Protein AF-A0A8B7PBK7-F1 (afdb_monomer)

Foldseek 3Di:
DAPDLPLVVADPVLVVLSVVLVVCCVVCVPCVVVCPCVVSVVVSRVRSVVVVVVVVVVVVVVVVVVVVVVVVVVVVVVVVVPVPPD

Secondary structure (DSSP, 8-state):
------GGGS-HHHHHHHHHHHHHHHHTTTGGGGTTTHHHHHHHHHHHHHHHHHHHHHHHHHHHHHHHHHHHHHHHHHHTTSS---

pLDDT: mean 86.59, std 11.52, range [45.88, 98.06]

Solvent-accessible surface area (backbone atoms only — not comparable to full-atom values): 5031 Å² total; per-residue (Å²): 138,78,76,90,81,58,69,89,81,51,55,74,69,47,39,54,42,47,49,52,41,51,49,44,43,65,78,29,68,74,46,49,82,74,48,75,49,49,68,48,50,50,50,36,50,52,44,54,49,50,54,51,52,51,53,50,50,53,51,50,55,51,50,51,54,51,52,50,54,51,52,53,55,54,49,52,60,50,60,74,60,60,80,79,74,128

Organism: Hyalella azteca (NCBI:txid294128)

Structure (mmCIF, N/CA/C/O backbone):
data_AF-A0A8B7PBK7-F1
#
_entry.id   AF-A0A8B7PBK7-F1
#
loop_
_atom_site.group_PDB
_atom_site.id
_atom_site.type_symbol
_atom_site.label_atom_id
_atom_site.label_alt_id
_atom_site.label_comp_id
_atom_site.label_asym_id
_atom_site.label_entity_id
_atom_site.label_seq_id
_atom_site.pdbx_PDB_ins_code
_atom_site.Cartn_x
_atom_site.Cartn_y
_atom_site.Cartn_z
_atom_site.occupancy
_atom_site.B_iso_or_equiv
_atom_site.auth_seq_id
_atom_site.auth_comp_id
_atom_site.auth_asym_id
_atom_site.auth_atom_id
_atom_site.pdbx_PDB_model_num
ATOM 1 N N . MET A 1 1 ? -7.179 10.399 6.679 1.00 54.78 1 MET A N 1
ATOM 2 C CA . MET A 1 1 ? -7.802 9.884 5.438 1.00 54.78 1 MET A CA 1
ATOM 3 C C . MET A 1 1 ? -6.889 8.826 4.835 1.00 54.78 1 MET A C 1
ATOM 5 O O . MET A 1 1 ? -5.914 9.166 4.169 1.00 54.78 1 MET A O 1
ATOM 9 N N . HIS A 1 2 ? -7.148 7.557 5.146 1.00 64.88 2 HIS A N 1
ATOM 10 C CA . HIS A 1 2 ? -6.475 6.411 4.530 1.00 64.88 2 HIS A CA 1
ATOM 11 C C . HIS A 1 2 ? -7.122 6.098 3.162 1.00 64.88 2 HIS A C 1
ATOM 13 O O . HIS A 1 2 ? -8.291 6.433 2.956 1.00 64.88 2 HIS A O 1
ATOM 19 N N . PRO A 1 3 ? -6.376 5.517 2.202 1.00 74.06 3 PRO A N 1
ATOM 20 C CA . PRO A 1 3 ? -6.971 4.935 0.997 1.00 74.06 3 PRO A CA 1
ATOM 21 C C . PRO A 1 3 ? -7.910 3.766 1.354 1.00 74.06 3 PRO A C 1
ATOM 23 O O . PRO A 1 3 ? -8.036 3.407 2.525 1.00 74.06 3 PRO A O 1
ATOM 26 N N . ASP A 1 4 ? -8.579 3.201 0.345 1.00 81.81 4 ASP A N 1
ATOM 27 C CA . ASP A 1 4 ? -9.391 1.986 0.496 1.00 81.81 4 ASP A CA 1
ATOM 28 C C . ASP A 1 4 ? -8.581 0.895 1.215 1.00 81.81 4 ASP A C 1
ATOM 30 O O . ASP A 1 4 ? -7.444 0.644 0.826 1.00 81.81 4 ASP A O 1
ATOM 34 N N . LEU A 1 5 ? -9.164 0.322 2.273 1.00 84.75 5 LEU A N 1
ATOM 35 C CA . LEU A 1 5 ? -8.570 -0.673 3.176 1.00 84.75 5 LEU A CA 1
ATOM 36 C C . LEU A 1 5 ? -8.963 -2.109 2.796 1.00 84.75 5 LEU A C 1
ATOM 38 O O . LEU A 1 5 ? -8.834 -3.031 3.603 1.00 84.75 5 LEU A O 1
ATOM 42 N N . SER A 1 6 ? -9.520 -2.304 1.602 1.00 85.88 6 SER A N 1
ATOM 43 C CA . SER A 1 6 ? -9.964 -3.613 1.143 1.00 85.88 6 SER A CA 1
ATOM 44 C C . SER A 1 6 ? -8.803 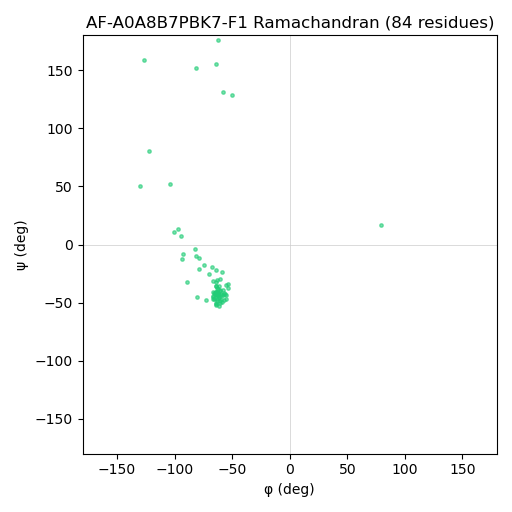-4.628 1.134 1.00 85.88 6 SER A C 1
ATOM 46 O O . SER A 1 6 ? -7.756 -4.347 0.544 1.00 85.88 6 SER A O 1
ATOM 48 N N . PRO A 1 7 ? -8.977 -5.843 1.697 1.00 81.75 7 PRO A N 1
ATOM 49 C CA . PRO A 1 7 ? -7.870 -6.779 1.948 1.00 81.75 7 PRO A CA 1
ATOM 50 C C . PRO A 1 7 ? -7.072 -7.202 0.707 1.00 81.75 7 PRO A C 1
ATOM 52 O O . PRO A 1 7 ? -5.921 -7.614 0.793 1.00 81.75 7 PRO A O 1
ATOM 55 N N . HIS A 1 8 ? -7.679 -7.123 -0.475 1.00 85.19 8 HIS A N 1
ATOM 56 C CA . HIS A 1 8 ? -7.053 -7.535 -1.728 1.00 85.19 8 HIS A CA 1
ATOM 57 C C . HIS A 1 8 ? -6.109 -6.475 -2.328 1.00 85.19 8 HIS A C 1
ATOM 59 O O . HIS A 1 8 ? -5.399 -6.776 -3.285 1.00 85.19 8 HIS A O 1
ATOM 65 N N . LEU A 1 9 ? -6.086 -5.243 -1.799 1.00 88.12 9 LEU A N 1
ATOM 66 C CA . LEU A 1 9 ? -5.250 -4.144 -2.312 1.00 88.12 9 LEU A CA 1
ATOM 67 C C . LEU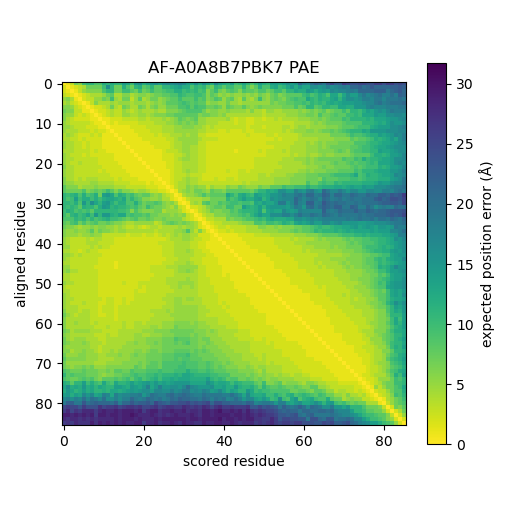 A 1 9 ? -3.882 -4.025 -1.631 1.00 88.12 9 LEU A C 1
ATOM 69 O O . LEU A 1 9 ? -3.053 -3.216 -2.079 1.00 88.12 9 LEU A O 1
ATOM 73 N N . HIS A 1 10 ? -3.673 -4.792 -0.564 1.00 90.00 10 HIS A N 1
ATOM 74 C CA . HIS A 1 10 ? -2.549 -4.649 0.349 1.00 90.00 10 HIS A CA 1
ATOM 75 C C . HIS A 1 10 ? -1.799 -5.961 0.532 1.00 90.00 10 HIS A C 1
ATOM 77 O O . HIS A 1 10 ? -2.301 -7.059 0.286 1.00 90.00 10 HIS A O 1
ATOM 83 N N . THR A 1 11 ? -0.562 -5.821 0.974 1.00 91.81 11 THR A N 1
ATOM 84 C CA . THR A 1 11 ? 0.306 -6.909 1.392 1.00 91.81 11 THR A CA 1
ATOM 85 C C . THR A 1 11 ? -0.258 -7.616 2.630 1.00 91.81 11 THR A C 1
ATOM 87 O O . THR A 1 11 ? -1.001 -7.010 3.411 1.00 91.81 11 THR A O 1
ATOM 90 N N . PRO A 1 12 ? 0.102 -8.895 2.855 1.00 92.50 12 PRO A N 1
ATOM 91 C CA . PRO A 1 12 ? -0.321 -9.640 4.043 1.00 92.50 12 PRO A CA 1
ATOM 92 C C . PRO A 1 12 ? 0.003 -8.922 5.362 1.00 92.50 12 PRO A C 1
ATOM 94 O O . PRO A 1 12 ? -0.820 -8.922 6.275 1.00 92.50 12 PRO A O 1
ATOM 97 N N . GLU A 1 13 ? 1.154 -8.249 5.423 1.00 90.88 13 GLU A N 1
ATOM 98 C CA . GLU A 1 13 ? 1.607 -7.478 6.586 1.00 90.88 13 GLU A CA 1
ATOM 99 C C . GLU A 1 13 ? 0.680 -6.291 6.881 1.00 90.88 13 GLU A C 1
ATOM 101 O O . GLU A 1 13 ? 0.153 -6.163 7.989 1.00 90.88 13 GLU A O 1
ATOM 106 N N . CYS A 1 14 ? 0.397 -5.447 5.879 1.00 92.25 14 CYS A N 1
ATOM 107 C CA . CYS A 1 14 ? -0.526 -4.331 6.076 1.00 92.25 14 CYS A CA 1
ATOM 108 C C . CYS A 1 14 ? -1.946 -4.828 6.391 1.00 92.25 14 CYS A C 1
ATOM 110 O O . CYS A 1 14 ? -2.625 -4.233 7.226 1.00 92.25 14 CYS A O 1
ATOM 112 N N . ASN A 1 15 ? -2.386 -5.943 5.800 1.00 93.56 15 ASN A N 1
ATOM 113 C CA . ASN A 1 15 ? -3.692 -6.538 6.097 1.00 93.56 15 ASN A CA 1
ATOM 114 C C . ASN A 1 15 ? -3.841 -6.976 7.560 1.00 93.56 15 ASN A C 1
ATOM 116 O O . ASN A 1 15 ? -4.924 -6.827 8.129 1.00 93.56 15 ASN A O 1
ATOM 120 N N . ALA A 1 16 ? -2.773 -7.475 8.188 1.00 93.56 16 ALA A N 1
ATOM 121 C CA . ALA A 1 16 ? -2.789 -7.817 9.608 1.00 93.56 16 ALA A CA 1
ATOM 122 C C . ALA A 1 16 ? -3.047 -6.578 10.487 1.00 93.56 16 ALA A C 1
ATOM 124 O O . ALA A 1 16 ? -3.888 -6.627 11.386 1.00 93.56 16 ALA A O 1
ATOM 125 N N . LEU A 1 17 ? -2.400 -5.447 10.181 1.00 92.44 17 LEU A N 1
ATOM 126 C CA . LEU A 1 17 ? -2.607 -4.175 10.887 1.00 92.44 17 LEU A CA 1
ATOM 127 C C . LEU A 1 17 ? -4.013 -3.605 10.657 1.00 92.44 17 LEU A C 1
ATOM 129 O O . LEU A 1 17 ? -4.655 -3.122 11.589 1.00 92.44 17 LEU A O 1
ATOM 133 N N . ILE A 1 18 ? -4.523 -3.694 9.426 1.00 92.06 18 ILE A N 1
ATOM 134 C CA . ILE A 1 18 ? -5.883 -3.251 9.083 1.00 92.06 18 ILE A CA 1
ATOM 135 C C . ILE A 1 18 ? -6.920 -4.061 9.862 1.00 92.06 18 ILE A C 1
ATOM 137 O O . ILE A 1 18 ? -7.868 -3.484 10.397 1.00 92.06 18 ILE A O 1
ATOM 141 N N . LYS A 1 19 ? -6.722 -5.379 9.976 1.00 92.75 19 LYS A N 1
ATOM 142 C CA . LYS A 1 19 ? -7.591 -6.245 10.775 1.00 92.75 19 LYS A CA 1
ATOM 143 C C . LYS A 1 19 ? -7.580 -5.836 12.251 1.00 92.75 19 LYS A C 1
ATOM 145 O O . LYS A 1 19 ? -8.644 -5.672 12.833 1.00 92.75 19 LYS A O 1
ATOM 150 N N . GLN A 1 20 ? -6.408 -5.571 12.830 1.00 91.25 20 GLN A N 1
ATOM 151 C CA . GLN A 1 20 ? -6.304 -5.087 14.215 1.00 91.25 20 GLN A CA 1
ATOM 152 C C . GLN A 1 20 ? -7.015 -3.742 14.421 1.00 91.25 20 GLN A C 1
ATOM 154 O O . GLN A 1 20 ? -7.690 -3.541 15.431 1.00 91.25 20 GLN A O 1
ATOM 159 N N . LEU A 1 21 ? -6.905 -2.824 13.456 1.00 90.50 21 LEU A N 1
ATOM 160 C CA . LEU A 1 21 ? -7.616 -1.548 13.495 1.00 90.50 21 LEU A CA 1
ATOM 161 C C . LEU A 1 21 ? -9.140 -1.749 13.423 1.00 90.50 21 LEU A C 1
ATOM 163 O O . LEU A 1 21 ? -9.880 -1.112 14.175 1.00 90.50 21 LEU A O 1
ATOM 167 N N . GLN A 1 22 ? -9.616 -2.653 12.561 1.00 89.69 22 GLN A N 1
ATOM 168 C CA . GLN A 1 22 ? -11.034 -3.019 12.467 1.00 89.69 22 GLN A CA 1
ATOM 169 C C . GLN A 1 22 ? -11.547 -3.659 13.762 1.00 89.69 22 GLN A C 1
ATOM 171 O O . GLN A 1 22 ? -12.620 -3.284 14.240 1.00 89.69 22 GLN A O 1
ATOM 176 N N . ASP A 1 23 ? -10.767 -4.551 14.370 1.00 90.88 23 ASP A N 1
ATOM 177 C CA . ASP A 1 23 ? -11.087 -5.177 15.653 1.00 90.88 23 ASP A CA 1
ATOM 178 C C . ASP A 1 23 ? -11.149 -4.122 16.773 1.00 90.88 23 ASP A C 1
ATOM 180 O O . ASP A 1 23 ? -12.096 -4.104 17.562 1.00 90.88 23 ASP A O 1
ATOM 184 N N . CYS A 1 24 ? -10.210 -3.167 16.803 1.00 89.62 24 CYS A N 1
ATOM 185 C CA . CYS A 1 24 ? -10.226 -2.049 17.753 1.00 89.62 24 CYS A CA 1
ATOM 186 C C . CYS A 1 24 ? -11.480 -1.177 17.584 1.00 89.62 24 CYS A C 1
ATOM 188 O O . CYS A 1 24 ? -12.168 -0.865 18.558 1.00 89.62 24 CYS A O 1
ATOM 190 N N . HIS A 1 25 ? -11.837 -0.828 16.345 1.00 87.94 25 HIS A N 1
ATOM 191 C CA . HIS A 1 25 ? -13.044 -0.050 16.055 1.00 87.94 25 HIS A CA 1
ATOM 192 C C . HIS A 1 25 ? -14.344 -0.799 16.374 1.00 87.94 25 HIS A C 1
ATOM 194 O O . HIS A 1 25 ? -15.326 -0.162 16.766 1.00 87.94 25 HIS A O 1
ATOM 200 N N . THR A 1 26 ? -14.350 -2.124 16.233 1.00 88.38 26 THR A N 1
ATOM 201 C CA . THR A 1 26 ? -15.505 -2.979 16.535 1.00 88.38 26 THR A CA 1
ATOM 202 C C . THR A 1 26 ? -15.713 -3.094 18.044 1.00 88.38 26 THR A C 1
ATOM 204 O O . THR A 1 26 ? -16.813 -2.835 18.528 1.00 88.38 26 THR A O 1
ATOM 207 N N . ASN A 1 27 ? -14.645 -3.366 18.802 1.00 87.50 27 ASN A N 1
ATOM 208 C CA . ASN A 1 27 ? -14.691 -3.490 20.263 1.00 87.50 27 ASN A CA 1
ATOM 209 C C . ASN A 1 27 ? -14.925 -2.149 20.976 1.00 87.50 27 ASN A C 1
ATOM 211 O O . ASN A 1 27 ? -15.440 -2.103 22.096 1.00 87.50 27 ASN A O 1
ATOM 215 N N . HIS A 1 28 ? -14.544 -1.039 20.342 1.00 82.38 28 HIS A N 1
ATOM 216 C CA . HIS A 1 28 ? -14.549 0.283 20.958 1.00 82.38 28 HIS A CA 1
ATOM 217 C C . HIS A 1 28 ? -15.259 1.330 20.098 1.00 82.38 28 HIS A C 1
ATOM 219 O O . HIS A 1 28 ? -14.758 2.437 19.881 1.00 82.38 28 HIS A O 1
ATOM 225 N N . THR A 1 29 ? -16.475 1.007 19.658 1.00 75.81 29 THR A N 1
ATOM 226 C CA . THR A 1 29 ? -17.269 1.805 18.709 1.00 75.81 29 THR A CA 1
ATOM 227 C C . THR A 1 29 ? -17.460 3.264 19.133 1.00 75.81 29 THR A C 1
ATOM 229 O O . THR A 1 29 ? -17.472 4.145 18.276 1.00 75.81 29 THR A O 1
ATOM 232 N N . PHE A 1 30 ? -17.567 3.537 20.439 1.00 75.25 30 PHE A N 1
ATOM 233 C CA . PHE A 1 30 ? -17.642 4.899 20.985 1.00 75.25 30 PHE A CA 1
ATOM 234 C C . PHE A 1 30 ? -16.264 5.499 21.308 1.00 75.25 30 PHE A C 1
ATOM 236 O O . PHE A 1 30 ? -16.074 6.702 21.138 1.00 75.25 30 PHE A O 1
ATOM 243 N N . ARG A 1 31 ? -15.272 4.690 21.720 1.00 73.94 31 ARG A N 1
ATOM 244 C CA . ARG A 1 31 ? -13.925 5.194 22.071 1.00 73.94 31 ARG A CA 1
ATOM 245 C C . ARG A 1 31 ? -13.038 5.484 20.861 1.00 73.94 31 ARG A C 1
ATOM 247 O O . ARG A 1 31 ? -12.035 6.177 21.015 1.00 73.94 31 ARG A O 1
ATOM 254 N N . LYS A 1 32 ? -13.428 5.050 19.657 1.00 67.81 32 LYS A N 1
ATOM 255 C CA . LYS A 1 32 ? -12.775 5.465 18.403 1.00 67.81 32 LYS A CA 1
ATOM 256 C C . LYS A 1 32 ? -12.739 6.991 18.250 1.00 67.81 32 LYS A C 1
ATOM 258 O O . LYS A 1 32 ? -11.744 7.536 17.795 1.00 67.81 32 LYS A O 1
ATOM 263 N N . PHE A 1 33 ? -13.780 7.686 18.720 1.00 70.19 33 PHE A N 1
ATOM 264 C CA . PHE A 1 33 ? -13.863 9.149 18.675 1.00 70.19 33 PHE A CA 1
ATOM 265 C C . PHE A 1 33 ? -12.965 9.843 19.708 1.00 70.19 33 PHE A C 1
ATOM 267 O O . PHE A 1 33 ? -12.647 11.015 19.548 1.00 70.19 33 PHE A O 1
ATOM 274 N N . PHE A 1 34 ? -12.512 9.114 20.730 1.00 76.56 34 PHE A N 1
ATOM 275 C CA . PHE A 1 34 ? -11.579 9.601 21.748 1.00 76.56 34 PHE A CA 1
ATOM 276 C C . PHE A 1 34 ? -10.114 9.261 21.417 1.00 76.56 34 PHE A C 1
ATOM 278 O O . PHE A 1 34 ? -9.233 9.480 22.242 1.00 76.56 34 PHE A O 1
ATOM 285 N N . GLY A 1 35 ? -9.839 8.718 20.223 1.00 79.50 35 GLY A N 1
ATOM 286 C CA . GLY A 1 35 ? -8.477 8.428 19.765 1.00 79.50 35 GLY A CA 1
ATOM 287 C C . GLY A 1 35 ? -7.861 7.148 20.334 1.00 79.50 35 GLY A C 1
ATOM 288 O O . GLY A 1 35 ? -6.651 6.962 20.237 1.00 79.50 35 GLY A O 1
ATOM 289 N N . HIS A 1 36 ? -8.666 6.241 20.897 1.00 81.75 36 HIS A N 1
ATOM 290 C CA . HIS A 1 36 ? -8.172 5.002 21.513 1.00 81.75 36 HIS A CA 1
ATOM 291 C C . HIS A 1 36 ? -7.416 4.086 20.532 1.00 81.75 36 HIS A C 1
ATOM 293 O O . HIS A 1 36 ? -6.489 3.392 20.929 1.00 81.75 36 HIS A O 1
ATOM 299 N N . CYS A 1 37 ? -7.777 4.123 19.246 1.00 86.38 37 CYS A N 1
ATOM 300 C CA . CYS A 1 37 ? -7.146 3.323 18.193 1.00 86.38 37 CYS A CA 1
ATOM 301 C C . CYS A 1 37 ? -6.119 4.120 17.354 1.00 86.38 37 CYS A C 1
ATOM 303 O O . CYS A 1 37 ? -5.679 3.629 16.317 1.00 86.38 37 CYS A O 1
ATOM 305 N N . ASN A 1 38 ? -5.723 5.338 17.764 1.00 87.19 38 ASN A N 1
ATOM 306 C CA . ASN A 1 38 ? -4.846 6.214 16.963 1.00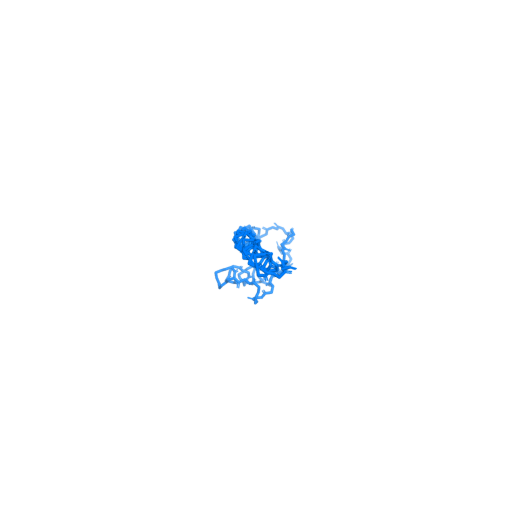 87.19 38 ASN A CA 1
ATOM 307 C C . ASN A 1 38 ? -3.449 5.631 16.716 1.00 87.19 38 ASN A C 1
ATOM 309 O O . ASN A 1 38 ? -2.823 5.917 15.694 1.00 87.19 38 ASN A O 1
ATOM 313 N N . GLU A 1 39 ? -2.940 4.826 17.645 1.00 88.69 39 GLU A N 1
ATOM 314 C CA . GLU A 1 39 ? -1.647 4.168 17.471 1.00 88.69 39 GLU A CA 1
ATOM 315 C C . GLU A 1 39 ? -1.699 3.147 16.327 1.00 88.69 39 GLU A C 1
ATOM 317 O O . GLU A 1 39 ? -0.852 3.181 15.433 1.00 88.69 39 GLU A O 1
ATOM 322 N N . LEU A 1 40 ? -2.744 2.312 16.298 1.00 89.25 40 LEU A N 1
ATOM 323 C CA . LEU A 1 40 ? -2.993 1.365 15.209 1.00 89.25 40 LEU A CA 1
ATOM 324 C C . LEU A 1 40 ? -3.232 2.096 13.884 1.00 89.25 40 LEU A C 1
ATOM 326 O O . LEU A 1 40 ? -2.662 1.709 12.867 1.00 89.25 40 LEU A O 1
ATOM 330 N N . ASP A 1 41 ? -3.995 3.193 13.892 1.00 88.62 41 ASP A N 1
ATOM 331 C CA . ASP A 1 41 ? -4.217 4.011 12.692 1.00 88.62 41 ASP A CA 1
ATOM 332 C C . ASP A 1 41 ? -2.898 4.583 12.145 1.00 88.62 41 ASP A C 1
ATOM 334 O O . ASP A 1 41 ? -2.636 4.556 10.942 1.00 88.62 41 ASP A O 1
ATOM 338 N N . THR A 1 42 ? -1.993 5.008 13.033 1.00 90.94 42 THR A N 1
ATOM 339 C CA . THR A 1 42 ? -0.656 5.485 12.650 1.00 90.94 42 THR A CA 1
ATOM 340 C C . THR A 1 42 ? 0.182 4.375 12.013 1.00 90.94 42 THR A C 1
ATOM 342 O O . THR A 1 42 ? 0.892 4.623 11.034 1.00 90.94 42 THR A O 1
ATOM 345 N N . GLN A 1 43 ? 0.116 3.153 12.547 1.00 92.00 43 GLN A N 1
ATOM 346 C CA . GLN A 1 43 ? 0.828 1.999 11.991 1.00 92.00 43 GLN A CA 1
ATOM 347 C C . GLN A 1 43 ? 0.277 1.612 10.616 1.00 92.00 43 GLN A C 1
ATOM 349 O O . GLN A 1 43 ? 1.049 1.480 9.663 1.00 92.00 43 GLN A O 1
ATOM 354 N N . VAL A 1 44 ? -1.050 1.531 10.481 1.00 92.00 44 VAL A N 1
ATOM 355 C CA . VAL A 1 44 ? -1.720 1.292 9.197 1.00 92.00 44 VAL A CA 1
ATOM 356 C C . VAL A 1 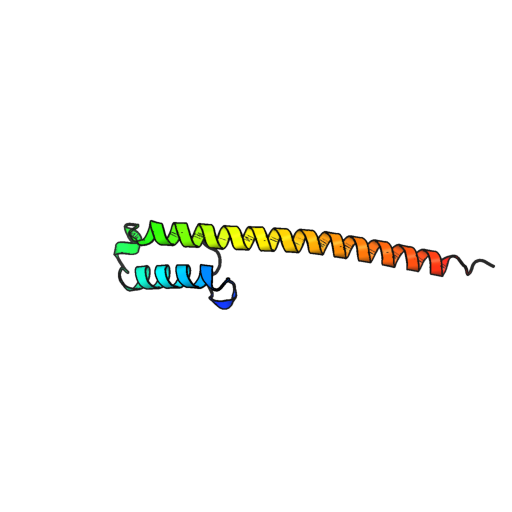44 ? -1.317 2.367 8.189 1.00 92.00 44 VAL A C 1
ATOM 358 O O . VAL A 1 44 ? -0.890 2.045 7.081 1.00 92.00 44 VAL A O 1
ATOM 361 N N . TRP A 1 45 ? -1.354 3.646 8.567 1.00 91.56 45 TRP A N 1
ATOM 362 C CA . TRP A 1 45 ? -0.970 4.739 7.674 1.00 91.56 45 TRP A CA 1
ATOM 363 C C . TRP A 1 45 ? 0.480 4.635 7.187 1.00 91.56 45 TRP A C 1
ATOM 365 O O . TRP A 1 45 ? 0.736 4.841 5.997 1.00 91.56 45 TRP A O 1
ATOM 375 N N . LYS A 1 46 ? 1.427 4.295 8.073 1.00 93.19 46 LYS A N 1
ATOM 376 C CA . LYS A 1 46 ? 2.835 4.075 7.700 1.00 93.19 46 LYS A CA 1
ATOM 377 C C . LYS A 1 46 ? 2.966 2.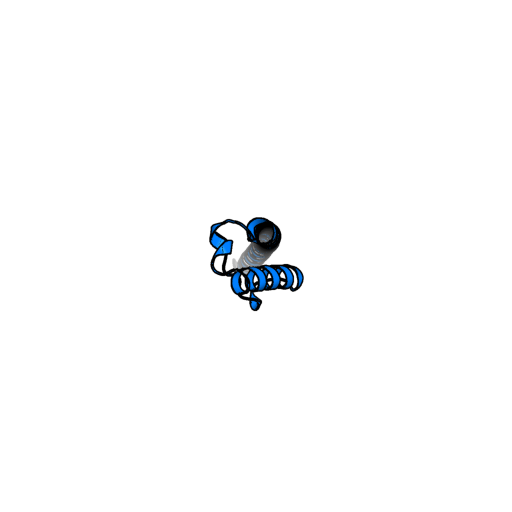935 6.689 1.00 93.19 46 LYS A C 1
ATOM 379 O O . LYS A 1 46 ? 3.558 3.146 5.632 1.00 93.19 46 LYS A O 1
ATOM 384 N N . CYS A 1 47 ? 2.325 1.799 6.958 1.00 93.69 47 CYS A N 1
ATOM 385 C CA . CYS A 1 47 ? 2.347 0.632 6.076 1.00 93.69 47 CYS A CA 1
ATOM 386 C C . CYS A 1 47 ? 1.798 0.968 4.675 1.00 93.69 47 CYS A C 1
ATOM 388 O O . CYS A 1 47 ? 2.456 0.780 3.651 1.00 93.69 47 CYS A O 1
ATOM 390 N N . LEU A 1 48 ? 0.625 1.606 4.619 1.00 92.19 48 LEU A N 1
ATOM 391 C CA . LEU A 1 48 ? -0.011 2.018 3.363 1.00 92.19 48 LEU A CA 1
ATOM 392 C C . LEU A 1 48 ? 0.796 3.067 2.591 1.00 92.19 48 LEU A C 1
ATOM 394 O O . LEU A 1 48 ? 0.759 3.120 1.355 1.00 92.19 48 LEU A O 1
ATOM 398 N N . LYS A 1 49 ? 1.511 3.938 3.308 1.00 92.94 49 LYS A N 1
ATOM 399 C CA . LYS A 1 49 ? 2.405 4.925 2.703 1.00 92.94 49 LYS A CA 1
ATOM 400 C C . LYS A 1 49 ? 3.584 4.235 2.022 1.00 92.94 49 LYS A C 1
ATOM 402 O O . LYS A 1 49 ? 3.904 4.604 0.893 1.00 92.94 49 LYS A O 1
ATOM 407 N N . GLU A 1 50 ? 4.188 3.243 2.661 1.00 93.44 50 GLU A N 1
ATOM 408 C CA . GLU A 1 50 ? 5.295 2.468 2.094 1.00 93.44 50 GLU A CA 1
ATOM 409 C C . GLU A 1 50 ? 4.861 1.702 0.841 1.00 93.44 50 GLU A C 1
ATOM 411 O O . GLU A 1 50 ? 5.477 1.864 -0.213 1.00 93.44 50 GLU A O 1
ATOM 416 N N . GLU A 1 51 ? 3.722 1.003 0.878 1.00 93.25 51 GLU A N 1
ATOM 417 C CA . GLU A 1 51 ? 3.178 0.327 -0.310 1.00 93.25 51 GLU A CA 1
ATOM 418 C C . GLU A 1 51 ? 2.919 1.285 -1.476 1.00 93.25 51 GLU A C 1
ATOM 420 O O . GLU A 1 51 ? 3.101 0.948 -2.650 1.00 93.25 51 GLU A O 1
ATOM 425 N N . ARG A 1 52 ? 2.431 2.492 -1.176 1.00 92.44 52 ARG A N 1
ATOM 426 C CA . ARG A 1 52 ? 2.186 3.516 -2.194 1.00 92.44 52 ARG A CA 1
ATOM 427 C C . ARG A 1 52 ? 3.493 3.989 -2.823 1.00 92.44 52 ARG A C 1
ATOM 429 O O . ARG A 1 52 ? 3.536 4.205 -4.036 1.00 92.44 52 ARG A O 1
ATOM 436 N N . LEU A 1 53 ? 4.530 4.191 -2.013 1.00 94.94 53 LEU A N 1
ATOM 437 C CA . LEU A 1 53 ? 5.849 4.596 -2.491 1.00 94.94 53 LEU A CA 1
ATOM 438 C C . LEU A 1 53 ? 6.477 3.500 -3.353 1.00 94.94 53 LEU A C 1
ATOM 440 O O . LEU A 1 53 ? 6.985 3.813 -4.430 1.00 94.94 53 LEU A O 1
ATOM 444 N N . GLU A 1 54 ? 6.350 2.236 -2.955 1.00 95.12 54 GLU A N 1
ATOM 445 C CA . GLU A 1 54 ? 6.884 1.117 -3.730 1.00 95.12 54 GLU A CA 1
ATOM 446 C C . GLU A 1 54 ? 6.149 0.944 -5.064 1.00 95.12 54 GLU A C 1
ATOM 448 O O . GLU A 1 54 ? 6.774 0.896 -6.125 1.00 95.12 54 GLU A O 1
ATOM 453 N N . ARG A 1 55 ? 4.810 1.004 -5.066 1.00 93.94 55 ARG A N 1
ATOM 454 C CA . ARG A 1 55 ? 4.022 1.020 -6.313 1.00 93.94 55 ARG A CA 1
ATOM 455 C C . ARG A 1 55 ? 4.439 2.162 -7.238 1.00 93.94 55 ARG A C 1
ATOM 457 O O . ARG A 1 55 ? 4.579 1.969 -8.446 1.00 93.94 55 ARG A O 1
ATOM 464 N N . ARG A 1 56 ? 4.671 3.359 -6.688 1.00 95.94 56 ARG A N 1
ATOM 465 C CA . ARG A 1 56 ? 5.150 4.513 -7.462 1.00 95.94 56 ARG A CA 1
ATOM 466 C C . ARG A 1 56 ? 6.534 4.250 -8.060 1.00 95.94 56 ARG A C 1
ATOM 468 O O . ARG A 1 56 ? 6.741 4.569 -9.230 1.00 95.94 56 ARG A O 1
ATOM 475 N N . ARG A 1 57 ? 7.453 3.663 -7.29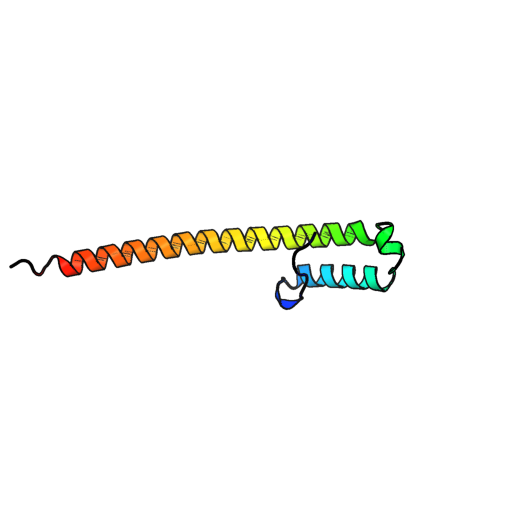0 1.00 97.50 57 ARG A N 1
ATOM 476 C CA . ARG A 1 57 ? 8.800 3.294 -7.744 1.00 97.50 57 ARG A CA 1
ATOM 477 C C . ARG A 1 57 ? 8.741 2.294 -8.900 1.00 97.50 57 ARG A C 1
ATOM 479 O O . ARG A 1 57 ? 9.337 2.544 -9.946 1.00 97.50 57 ARG A O 1
ATOM 486 N N . LEU A 1 58 ? 7.979 1.211 -8.753 1.00 97.38 58 LEU A N 1
ATOM 487 C CA . LEU A 1 58 ? 7.820 0.190 -9.793 1.00 97.38 58 LEU A CA 1
ATOM 488 C C . LEU A 1 58 ? 7.182 0.762 -11.063 1.00 97.38 58 LEU A C 1
ATOM 490 O O . LEU A 1 58 ? 7.679 0.529 -12.164 1.00 97.38 58 LEU A O 1
ATOM 494 N N . ASN A 1 59 ? 6.139 1.583 -10.924 1.00 97.06 59 ASN A N 1
ATOM 495 C CA . ASN A 1 59 ? 5.503 2.248 -12.061 1.00 97.06 59 ASN A CA 1
ATOM 496 C C . ASN A 1 59 ? 6.461 3.194 -12.795 1.00 97.06 59 ASN A C 1
ATOM 498 O O . ASN A 1 59 ? 6.437 3.257 -14.024 1.00 97.06 59 ASN A O 1
ATOM 502 N N . TYR A 1 60 ? 7.323 3.906 -12.066 1.00 97.94 60 TYR A N 1
ATOM 503 C CA . TYR A 1 60 ? 8.352 4.756 -12.661 1.00 97.94 60 TYR A CA 1
ATOM 504 C C . TYR A 1 60 ? 9.364 3.937 -13.474 1.00 97.94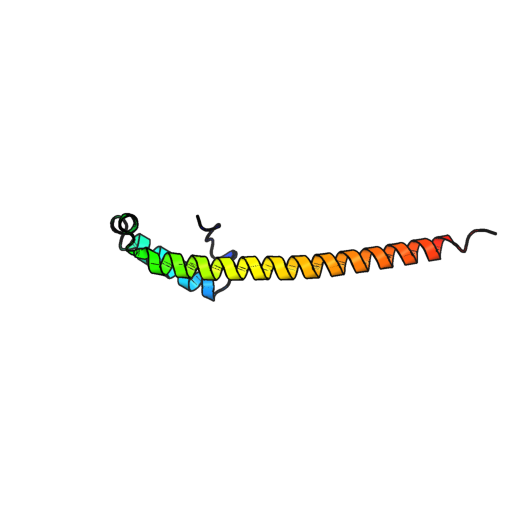 60 TYR A C 1
ATOM 506 O O . TYR A 1 60 ? 9.602 4.248 -14.642 1.00 97.94 60 TYR A O 1
ATOM 514 N N . ILE A 1 61 ? 9.886 2.847 -12.905 1.00 98.06 61 ILE A N 1
ATOM 515 C CA . ILE A 1 61 ? 10.820 1.940 -13.593 1.00 98.06 61 ILE A CA 1
ATOM 516 C C . ILE A 1 61 ? 10.167 1.342 -14.847 1.00 98.06 61 ILE A C 1
ATOM 518 O O . ILE A 1 61 ? 10.754 1.366 -15.928 1.00 98.06 61 ILE A O 1
ATOM 522 N N . ASN A 1 62 ? 8.930 0.857 -14.732 1.00 97.88 62 ASN A N 1
ATOM 523 C CA . ASN A 1 62 ? 8.190 0.287 -15.856 1.00 97.88 62 ASN A CA 1
ATOM 524 C C . ASN A 1 62 ? 7.900 1.330 -16.945 1.00 97.88 62 ASN A C 1
ATOM 526 O O . ASN A 1 62 ? 7.950 1.011 -18.131 1.00 97.88 62 ASN A O 1
ATOM 530 N N . SER A 1 63 ? 7.644 2.584 -16.563 1.00 97.44 63 SER A N 1
ATOM 531 C CA . SER A 1 63 ? 7.468 3.695 -17.503 1.00 97.44 63 SER A CA 1
ATOM 532 C C . SER A 1 63 ? 8.744 3.981 -18.294 1.00 97.44 63 SER A C 1
ATOM 534 O O . SER A 1 63 ? 8.674 4.148 -19.511 1.00 97.44 63 SER A O 1
ATOM 536 N N . ILE A 1 64 ? 9.913 3.977 -17.641 1.00 97.88 64 ILE A N 1
ATOM 537 C CA . ILE A 1 64 ? 11.208 4.128 -18.322 1.00 97.88 64 ILE A CA 1
ATOM 538 C C . ILE A 1 64 ? 11.426 2.978 -19.306 1.00 97.88 64 ILE A C 1
ATOM 540 O O . ILE A 1 64 ? 11.600 3.240 -20.494 1.00 97.88 64 ILE A O 1
ATOM 544 N N . LYS A 1 65 ? 11.305 1.725 -18.848 1.00 97.50 65 LYS A N 1
ATOM 545 C CA . LYS A 1 65 ? 11.473 0.536 -19.703 1.00 97.50 65 LYS A CA 1
ATOM 546 C C . LYS A 1 65 ? 10.546 0.568 -20.917 1.00 97.50 65 LYS A C 1
ATOM 548 O O . LYS A 1 65 ? 10.961 0.296 -22.040 1.00 97.50 65 LYS A O 1
ATOM 553 N N . ARG A 1 66 ? 9.282 0.957 -20.715 1.00 96.06 66 ARG A N 1
ATOM 554 C CA . ARG A 1 66 ? 8.310 1.092 -21.807 1.00 96.06 66 ARG A CA 1
ATOM 555 C C . ARG A 1 66 ? 8.721 2.185 -22.792 1.00 96.06 66 ARG A C 1
ATOM 557 O O . ARG A 1 66 ? 8.602 1.979 -23.995 1.00 96.06 66 ARG A O 1
ATOM 564 N N . LYS 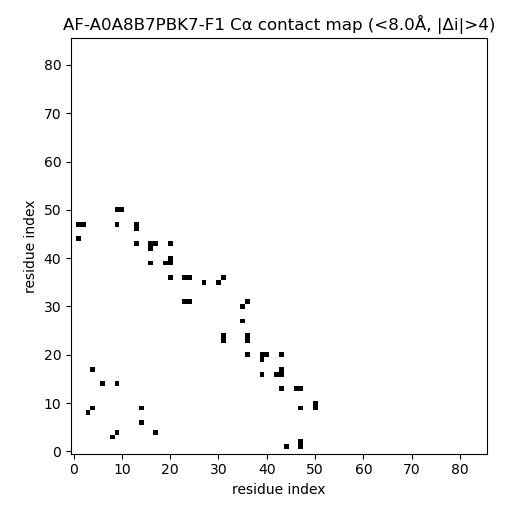A 1 67 ? 9.208 3.333 -22.310 1.00 96.94 67 LYS A N 1
ATOM 565 C CA . LYS A 1 67 ? 9.710 4.417 -23.171 1.00 96.94 67 LYS A CA 1
ATOM 566 C C . LYS A 1 67 ? 10.934 3.985 -23.978 1.00 96.94 67 LYS A C 1
ATOM 568 O O . LYS A 1 67 ? 11.017 4.340 -25.150 1.00 96.94 67 LYS A O 1
ATOM 573 N N . GLU A 1 68 ? 11.855 3.237 -23.382 1.00 97.12 68 GLU A N 1
ATOM 574 C CA . GLU A 1 68 ? 13.039 2.703 -24.066 1.00 97.12 68 GLU A CA 1
ATOM 575 C C . GLU A 1 68 ? 12.645 1.718 -25.166 1.00 97.12 68 GLU A C 1
ATOM 577 O O . GLU A 1 68 ? 12.980 1.948 -26.327 1.00 97.12 68 GLU A O 1
ATOM 582 N N . HIS A 1 69 ? 11.811 0.725 -24.846 1.00 96.19 69 HIS A N 1
ATOM 583 C CA . HIS A 1 69 ? 11.312 -0.240 -25.827 1.00 96.19 69 HIS A CA 1
ATOM 584 C C . HIS A 1 69 ? 10.583 0.440 -26.998 1.00 96.19 69 HIS A C 1
ATOM 586 O O . HIS A 1 69 ? 10.774 0.087 -28.160 1.00 96.19 69 HIS A O 1
ATOM 592 N N . LEU A 1 70 ? 9.761 1.459 -26.716 1.00 95.88 70 LEU A N 1
ATOM 593 C CA . LEU A 1 70 ? 9.091 2.235 -27.763 1.00 95.88 70 LEU A CA 1
ATOM 594 C C . LEU A 1 70 ? 10.088 3.000 -28.642 1.00 95.88 70 LEU A C 1
ATOM 596 O O . LEU A 1 70 ? 9.921 3.029 -29.859 1.00 95.88 70 LEU A O 1
ATOM 600 N N . ARG A 1 71 ? 11.133 3.600 -28.058 1.00 95.56 71 ARG A N 1
ATOM 601 C CA . ARG A 1 71 ? 12.183 4.296 -28.821 1.00 95.56 71 ARG A CA 1
ATOM 602 C C . ARG A 1 71 ? 12.951 3.339 -29.728 1.00 95.56 71 ARG A C 1
ATOM 604 O O . ARG A 1 71 ? 13.218 3.692 -30.872 1.00 95.56 71 ARG A O 1
ATOM 611 N N . GLU A 1 72 ? 13.298 2.154 -29.239 1.00 95.44 72 GLU A N 1
ATOM 612 C CA . GLU A 1 72 ? 13.986 1.123 -30.024 1.00 95.44 72 GLU A CA 1
ATOM 613 C C . GLU A 1 72 ? 13.117 0.606 -31.171 1.00 95.44 72 GLU A C 1
ATOM 615 O O . GLU A 1 72 ? 13.578 0.554 -32.310 1.00 95.44 72 GLU A O 1
ATOM 620 N N . ALA A 1 73 ? 11.841 0.308 -30.902 1.00 93.56 73 ALA A N 1
ATOM 621 C CA . ALA A 1 73 ? 10.888 -0.085 -31.935 1.00 93.56 73 ALA A CA 1
ATOM 622 C C . ALA A 1 73 ? 10.750 1.003 -33.015 1.00 93.56 73 ALA A C 1
ATOM 624 O O . ALA A 1 73 ? 10.796 0.705 -34.205 1.00 93.56 73 ALA A O 1
ATOM 625 N N . MET A 1 74 ? 10.666 2.278 -32.615 1.00 93.06 74 MET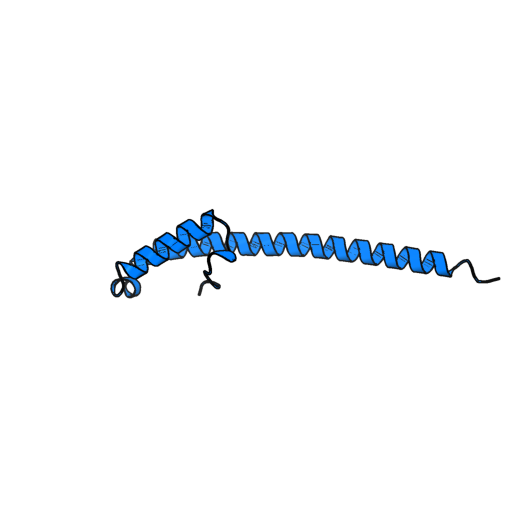 A N 1
ATOM 626 C CA . MET A 1 74 ? 10.613 3.398 -33.559 1.00 93.06 74 MET A CA 1
ATOM 627 C C . MET A 1 74 ? 11.881 3.520 -34.415 1.00 93.06 74 MET A C 1
ATOM 629 O O . MET A 1 74 ? 11.764 3.847 -35.593 1.00 93.06 74 MET A O 1
ATOM 633 N N . LYS A 1 75 ? 13.078 3.264 -33.866 1.00 93.19 75 LYS A N 1
ATOM 634 C CA . LYS A 1 75 ? 14.333 3.277 -34.643 1.00 93.19 75 LYS A CA 1
ATOM 635 C C . LYS A 1 75 ? 14.347 2.181 -35.707 1.00 93.19 75 LYS A C 1
ATOM 637 O O . LYS A 1 75 ? 14.511 2.514 -36.875 1.00 93.19 75 LYS A O 1
ATOM 642 N N . LYS A 1 76 ? 14.037 0.935 -35.328 1.00 89.06 76 LYS A N 1
ATOM 643 C CA . LYS A 1 76 ? 13.953 -0.198 -36.268 1.00 89.06 76 LYS A CA 1
ATOM 644 C C . LYS A 1 76 ? 12.986 0.092 -37.417 1.00 89.06 76 LYS A C 1
ATOM 646 O O . LYS A 1 76 ? 13.357 0.004 -38.575 1.00 89.06 76 LYS A O 1
ATOM 651 N N . THR A 1 77 ? 11.787 0.602 -37.111 1.00 86.88 77 THR A N 1
ATOM 652 C CA . THR A 1 77 ? 10.806 0.947 -38.161 1.00 86.88 77 THR A CA 1
ATOM 653 C C . THR A 1 77 ? 11.244 2.073 -39.104 1.00 86.88 77 THR A C 1
ATOM 655 O O . THR A 1 77 ? 10.676 2.200 -40.188 1.00 86.88 77 THR A O 1
ATOM 658 N N . LYS A 1 78 ? 12.190 2.931 -38.696 1.00 83.38 78 LYS A N 1
ATOM 659 C CA . LYS A 1 78 ? 12.780 3.951 -39.574 1.00 83.38 78 LYS A CA 1
ATOM 660 C C . LYS A 1 78 ? 13.860 3.335 -40.458 1.00 83.38 78 LYS A C 1
ATOM 662 O O . LYS A 1 78 ? 13.830 3.569 -41.658 1.00 83.38 78 LYS A O 1
ATOM 667 N N . GLU A 1 79 ? 14.736 2.520 -39.873 1.00 77.00 79 GLU A N 1
ATOM 668 C CA . GLU A 1 79 ? 15.790 1.782 -40.581 1.00 77.00 79 GLU A CA 1
ATOM 669 C C . GLU A 1 79 ? 15.196 0.848 -41.647 1.00 77.00 79 GLU A C 1
ATOM 671 O O . GLU A 1 79 ? 15.636 0.887 -42.787 1.00 77.00 79 GLU A O 1
ATOM 676 N N . ASP A 1 80 ? 14.117 0.119 -41.337 1.00 71.81 80 ASP A N 1
ATOM 677 C CA . ASP A 1 80 ? 13.422 -0.778 -42.277 1.00 71.81 80 ASP A CA 1
ATOM 678 C C . ASP A 1 80 ? 12.703 -0.041 -43.427 1.00 71.81 80 ASP A C 1
ATOM 680 O O . ASP A 1 80 ? 12.378 -0.642 -44.451 1.00 71.81 80 ASP A O 1
ATOM 684 N N . LYS A 1 81 ? 12.427 1.263 -43.277 1.00 66.44 81 LYS A N 1
ATOM 685 C CA . LYS A 1 81 ? 11.800 2.107 -44.314 1.00 66.44 81 LYS A CA 1
ATOM 686 C C . LYS A 1 81 ? 12.812 2.853 -45.187 1.00 66.44 81 LYS A C 1
ATOM 688 O O . LYS A 1 81 ? 12.424 3.393 -46.220 1.00 66.44 81 LYS A O 1
ATOM 693 N N . GLU A 1 82 ? 14.084 2.886 -44.797 1.00 61.75 82 GLU A N 1
ATOM 694 C CA . GLU A 1 82 ? 15.159 3.537 -45.548 1.00 61.75 82 GLU A CA 1
ATOM 695 C C . GLU A 1 82 ? 15.727 2.747 -46.760 1.00 61.75 82 GLU A C 1
ATOM 697 O O . GLU A 1 82 ? 16.238 3.408 -47.664 1.00 61.75 82 GLU A O 1
ATOM 702 N N . PRO A 1 83 ? 15.598 1.404 -46.910 1.00 58.75 83 PRO A N 1
ATOM 703 C CA . PRO A 1 83 ? 16.185 0.684 -48.045 1.00 58.75 83 PRO A CA 1
ATOM 704 C C . PRO A 1 83 ? 15.342 0.721 -49.334 1.00 58.75 83 PRO A C 1
ATOM 706 O O . PRO A 1 83 ? 15.801 0.233 -50.362 1.00 58.75 83 PRO A O 1
ATOM 709 N N . LEU A 1 84 ? 14.137 1.309 -49.329 1.00 59.19 84 LEU A N 1
ATOM 710 C CA . LEU A 1 84 ? 13.288 1.432 -50.526 1.00 59.19 84 LEU A CA 1
ATOM 711 C C . LEU A 1 84 ? 13.300 2.861 -51.096 1.00 59.19 84 LEU A C 1
ATOM 713 O O . LEU A 1 84 ? 12.261 3.484 -51.304 1.00 59.19 84 LEU A O 1
ATOM 717 N N . LYS A 1 85 ? 14.497 3.401 -51.320 1.00 54.91 85 LYS A N 1
ATOM 718 C CA . LYS A 1 85 ? 14.723 4.535 -52.226 1.00 54.91 85 LYS A CA 1
ATOM 719 C C . LYS A 1 85 ? 15.730 4.081 -53.279 1.00 54.91 85 LYS A C 1
ATOM 721 O O . LYS A 1 85 ? 16.928 4.293 -53.120 1.00 54.91 85 LYS A O 1
ATOM 726 N N . THR A 1 86 ? 15.231 3.362 -54.282 1.00 45.88 86 THR A N 1
ATOM 727 C CA . THR A 1 86 ? 15.926 3.119 -55.557 1.00 45.88 86 THR A CA 1
ATOM 728 C C . THR A 1 86 ? 15.466 4.151 -56.571 1.00 45.88 86 THR A C 1
ATOM 730 O O . THR A 1 86 ? 14.272 4.526 -56.503 1.00 45.88 86 THR A O 1
#

Radius of gyration: 23.76 Å; Cα contacts (8 Å, |Δi|>4): 30; chains: 1; bounding box: 34×20×78 Å

Mean predicted aligned error: 7.51 Å

InterPro domains:
  IPR013892 Cytochrome c oxidase biogenesis protein Cmc1-like [PF08583] (1-69)

Sequence (86 aa):
MHPDLSPHLHTPECNALIKQLQDCHTNHTFRKFFGHCNELDTQVWKCLKEERLERRRLNYINSIKRKEHLREAMKKTKEDKEPLKT